Protein AF-A0AAW1Q0S9-F1 (afdb_monomer)

Secondary structure (DSSP, 8-state):
--EEEEEE--STT--EEEEEEEEE-TT-EEEEEEEEEE---SS---EEEEEEEEE-TT-EEEEEEEEEE------STT-------------HHHHHHHHTTT--HHHHHHHHHHHHHHHHHHHS-HHHHHHHHHHHHHHHTTT--

Nearest PDB structures (foldseek):
  5awf-assembly1_A  TM=4.478E-01  e=1.816E-07  Escherichia coli K-12
  5awf-assembly2_E  TM=4.421E-01  e=1.427E-06  Escherichia coli K-12
  5awg-assembly1_A  TM=4.305E-01  e=3.179E-06  Escherichia coli K-12
  5awg-assembly2_E  TM=4.478E-01  e=1.579E-05  Escherichia coli K-12
  5awf-assembly1_B  TM=4.378E-01  e=2.270E-02  Escherichia coli K-12

Sequence (145 aa):
MELSTYFRISASGTGQFERTLIVAEEGSYVSYLEGCTAPSYDDNQLHAAVVEISAAKDAEVKYSTVQNWQPSQVREPSANVEHEASTSKIGEDQLFYFQQRGIEAADAVGAIISGFCAQVFRELPSEFGDEVNQLMSLKLEGSVG

InterPro domains:
  IPR000825 SUF system FeS cluster assembly, SufBD core domain [PF01458] (7-73)
  IPR000825 SUF system FeS cluster assembly, SufBD core domain [PF01458] (74-116)
  IPR037284 SUF system FeS cluster assembly, SufBD superfamily [SSF101960] (1-72)
  IPR037284 SUF system FeS cluster assembly, SufBD superfamily [SSF101960] (74-142)
  IPR055346 SUF system FeS cluster assembly, SufBD [PTHR30508] (1-70)

Organism: NCBI:txid41462

pLDDT: mean 70.54, std 14.14, range [40.53, 95.38]

Foldseek 3Di:
DAAEDEEEDDDPPDEAEEEAEAEADALEEYHYEYEYEYDADLHDYHYHYHYHYHHDHNYYYHYHYHYDYPPHPCVDPPDDDDDDDDDDDDDPVQQVVCVVVVHHSLRSVLVVVCVVCVVVLVPDDPVCNVVVNVVSNVVSVPRPD

Radius of gyration: 18.34 Å; Cα contacts (8 Å, |Δi|>4): 180; chains: 1; bounding box: 51×36×42 Å

Mean predicted aligned error: 13.55 Å

Solvent-accessible surface area (backbone atoms only — not comparable to full-atom values): 9130 Å² total; per-residue (Å²): 126,80,45,74,49,75,49,66,61,84,63,81,75,49,69,49,76,48,76,49,78,45,81,35,54,68,65,31,76,48,41,39,36,44,33,40,39,43,69,91,61,97,56,81,68,53,75,51,77,46,79,46,78,48,68,38,64,80,32,45,78,48,77,44,79,49,74,48,68,59,75,72,77,71,83,49,91,86,66,87,84,87,87,88,85,86,85,86,76,93,48,70,70,58,46,50,56,32,43,78,70,76,37,52,66,50,59,38,52,49,53,53,52,49,60,68,45,46,66,61,54,70,74,46,62,74,90,50,48,66,60,52,55,50,56,51,58,66,54,40,81,77,68,69,126

Structure (mmCIF, N/CA/C/O backbone):
data_AF-A0AAW1Q0S9-F1
#
_entry.id   AF-A0AAW1Q0S9-F1
#
loop_
_atom_site.group_PDB
_atom_site.id
_atom_site.type_symbol
_atom_site.label_atom_id
_atom_site.label_alt_id
_atom_site.label_comp_id
_atom_site.label_asym_id
_atom_site.label_entity_id
_atom_site.label_seq_id
_atom_site.pdbx_PDB_ins_code
_atom_site.Cartn_x
_atom_site.Cartn_y
_atom_site.Cartn_z
_atom_site.occupancy
_atom_site.B_iso_or_equiv
_atom_site.auth_seq_id
_atom_site.auth_comp_id
_atom_site.auth_asym_id
_atom_site.auth_atom_id
_atom_site.pdbx_PDB_model_num
ATOM 1 N N . MET A 1 1 ? -1.747 -11.822 17.300 1.00 46.59 1 MET A N 1
ATOM 2 C CA . MET A 1 1 ? -0.758 -12.556 16.481 1.00 46.59 1 MET A CA 1
ATOM 3 C C . MET A 1 1 ? -0.321 -11.605 15.386 1.00 46.59 1 MET A C 1
ATOM 5 O O . MET A 1 1 ? -1.195 -10.949 14.837 1.00 46.59 1 MET A O 1
ATOM 9 N N . GLU A 1 2 ? 0.977 -11.458 15.135 1.00 71.19 2 GLU A N 1
ATOM 10 C CA . GLU A 1 2 ? 1.450 -10.594 14.045 1.00 71.19 2 GLU A CA 1
ATOM 11 C C . GLU A 1 2 ? 1.303 -11.336 12.717 1.00 71.19 2 GLU A C 1
ATOM 13 O O . GLU A 1 2 ? 1.690 -12.502 12.609 1.00 71.19 2 GLU A O 1
ATOM 18 N N . LEU A 1 3 ? 0.684 -10.681 11.739 1.00 80.31 3 LEU A N 1
ATOM 19 C CA . LEU A 1 3 ? 0.567 -11.185 10.379 1.00 80.31 3 LEU A CA 1
ATOM 20 C C . LEU A 1 3 ? 1.781 -10.699 9.597 1.00 80.31 3 LEU A C 1
ATOM 22 O O . LEU A 1 3 ? 2.148 -9.529 9.689 1.00 80.31 3 LEU A O 1
ATOM 26 N N . SER A 1 4 ? 2.403 -11.582 8.824 1.00 79.81 4 SER A N 1
ATOM 27 C CA . SER A 1 4 ? 3.477 -11.172 7.933 1.00 79.81 4 SER A CA 1
ATOM 28 C C . SER A 1 4 ? 3.377 -11.839 6.575 1.00 79.81 4 SER A C 1
ATOM 30 O O . SER A 1 4 ? 3.059 -13.024 6.451 1.00 79.81 4 SER A O 1
ATOM 32 N N . THR A 1 5 ? 3.660 -11.049 5.551 1.00 77.69 5 THR A N 1
ATOM 33 C CA . THR A 1 5 ? 3.836 -11.494 4.174 1.00 77.69 5 THR A CA 1
ATOM 34 C C . THR A 1 5 ? 5.205 -11.043 3.713 1.00 77.69 5 THR A C 1
ATOM 36 O O . THR A 1 5 ?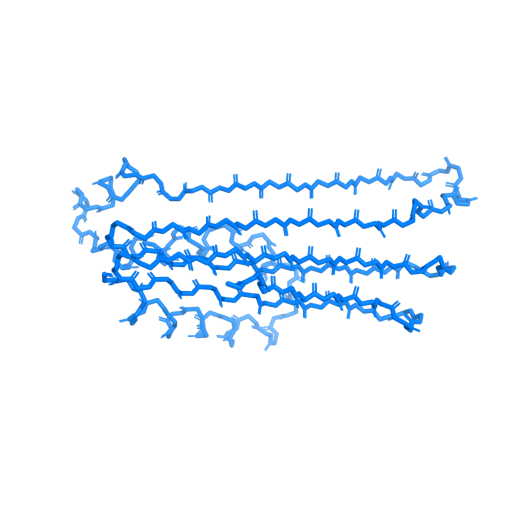 5.707 -9.978 4.077 1.00 77.69 5 THR A O 1
ATOM 39 N N . TYR A 1 6 ? 5.858 -11.908 2.950 1.00 69.88 6 TYR A N 1
ATOM 40 C CA . TYR A 1 6 ? 7.181 -11.625 2.439 1.00 69.88 6 TYR A CA 1
ATOM 41 C C . TYR A 1 6 ? 7.231 -11.993 0.972 1.00 69.88 6 TYR A C 1
ATOM 43 O O . TYR A 1 6 ? 7.161 -13.170 0.609 1.00 69.88 6 TYR A O 1
ATOM 51 N N . PHE A 1 7 ? 7.356 -10.974 0.138 1.00 72.44 7 PHE A N 1
ATOM 52 C CA . PHE A 1 7 ? 7.491 -11.128 -1.289 1.00 72.44 7 PHE A CA 1
ATOM 53 C C . PHE A 1 7 ? 8.961 -11.151 -1.682 1.00 72.44 7 PHE A C 1
ATOM 55 O O . PHE A 1 7 ? 9.791 -10.368 -1.213 1.00 72.44 7 PHE A O 1
ATOM 62 N N . ARG A 1 8 ? 9.289 -12.091 -2.563 1.00 66.69 8 ARG A N 1
ATOM 63 C CA . ARG A 1 8 ? 10.621 -12.220 -3.132 1.00 66.69 8 ARG A CA 1
ATOM 64 C C . ARG A 1 8 ? 10.502 -12.270 -4.641 1.00 66.69 8 ARG A C 1
ATOM 66 O O . ARG A 1 8 ? 10.008 -13.263 -5.179 1.00 66.69 8 ARG A O 1
ATOM 73 N N . ILE A 1 9 ? 11.023 -11.249 -5.313 1.00 65.25 9 ILE A N 1
ATOM 74 C CA . ILE A 1 9 ? 11.180 -11.322 -6.764 1.00 65.25 9 ILE A CA 1
ATOM 75 C C . ILE A 1 9 ? 12.258 -12.369 -7.043 1.00 65.25 9 ILE A C 1
ATOM 77 O O . ILE A 1 9 ? 13.335 -12.334 -6.457 1.00 65.25 9 ILE A O 1
ATOM 81 N N . SER A 1 10 ? 11.944 -13.385 -7.842 1.00 60.59 10 SER A N 1
ATOM 82 C CA . SER A 1 10 ? 12.819 -14.557 -8.024 1.00 60.59 10 SER A CA 1
ATOM 83 C C . SER A 1 10 ? 13.182 -14.839 -9.480 1.00 60.59 10 SER A C 1
ATOM 85 O O . SER A 1 10 ? 14.022 -15.704 -9.742 1.00 60.59 10 SER A O 1
ATOM 87 N N . ALA A 1 11 ? 12.614 -14.082 -10.419 1.00 58.47 11 ALA A N 1
ATOM 88 C CA . ALA A 1 11 ? 12.854 -14.214 -11.847 1.00 58.47 11 ALA A CA 1
ATOM 89 C C . ALA A 1 11 ? 13.376 -12.897 -12.441 1.00 58.47 11 ALA A C 1
ATOM 91 O O . ALA A 1 11 ? 13.006 -11.813 -11.993 1.00 58.47 11 ALA A O 1
ATOM 92 N N . SER A 1 12 ? 14.258 -13.002 -13.442 1.00 61.88 12 SER A N 1
ATOM 93 C CA . SER A 1 12 ? 14.726 -11.843 -14.216 1.00 61.88 12 SER A CA 1
ATOM 94 C C . SER A 1 12 ? 13.634 -11.363 -15.172 1.00 61.88 12 SER A C 1
ATOM 96 O O . SER A 1 12 ? 12.850 -12.178 -15.660 1.00 61.88 12 SER A O 1
ATOM 98 N N . GLY A 1 13 ? 13.590 -10.060 -15.457 1.00 59.19 13 GLY A N 1
ATOM 99 C CA . GLY A 1 13 ? 12.657 -9.476 -16.427 1.00 59.19 13 GLY A CA 1
ATOM 100 C C . GLY A 1 13 ? 11.174 -9.519 -16.033 1.00 59.19 13 GLY A C 1
ATOM 101 O O . GLY A 1 13 ? 10.317 -9.297 -16.885 1.00 59.19 13 GLY A O 1
ATOM 102 N N . THR A 1 14 ? 10.844 -9.811 -14.772 1.00 65.00 14 THR A N 1
ATOM 103 C CA . THR A 1 14 ? 9.456 -9.821 -14.288 1.00 65.00 14 THR A CA 1
ATOM 104 C C . THR A 1 14 ? 9.118 -8.540 -13.540 1.00 65.00 14 THR A C 1
ATOM 106 O O . THR A 1 14 ? 9.888 -8.106 -12.684 1.00 65.00 14 THR A O 1
ATOM 109 N N . GLY A 1 15 ? 7.942 -7.978 -13.819 1.00 66.06 15 GLY A N 1
ATOM 110 C CA . GLY A 1 15 ? 7.325 -6.972 -12.961 1.00 66.06 15 GLY A CA 1
ATOM 111 C C . GLY A 1 15 ? 6.515 -7.634 -11.847 1.00 66.06 15 GLY A C 1
ATOM 112 O O . GLY A 1 15 ? 5.826 -8.624 -12.100 1.00 66.06 15 GLY A O 1
ATOM 113 N N . GLN A 1 16 ? 6.586 -7.102 -10.629 1.00 66.00 16 GLN A N 1
ATOM 114 C CA . GLN A 1 16 ? 5.719 -7.525 -9.530 1.00 66.00 16 GLN A CA 1
ATOM 115 C C . GLN A 1 16 ? 4.675 -6.445 -9.265 1.00 66.00 16 GLN A C 1
ATOM 117 O O . GLN A 1 16 ? 5.012 -5.301 -8.968 1.00 66.00 16 GLN A O 1
ATOM 122 N N . PHE A 1 17 ? 3.411 -6.846 -9.349 1.00 75.88 17 PHE A N 1
ATOM 123 C CA . PHE A 1 17 ? 2.266 -6.005 -9.040 1.00 75.88 17 PHE A CA 1
ATOM 124 C C . PHE A 1 17 ? 1.533 -6.623 -7.863 1.00 75.88 17 PHE A C 1
ATOM 126 O O . PHE A 1 17 ? 1.077 -7.765 -7.955 1.00 75.88 17 PHE A O 1
ATOM 133 N N . GLU A 1 18 ? 1.444 -5.897 -6.757 1.00 78.25 18 GLU A N 1
ATOM 134 C CA . GLU A 1 18 ? 0.794 -6.396 -5.548 1.00 78.25 18 GLU A CA 1
ATOM 135 C C . GLU A 1 18 ? -0.312 -5.466 -5.073 1.00 78.25 18 GLU A C 1
ATOM 137 O O . GLU A 1 18 ? -0.232 -4.244 -5.201 1.00 78.25 18 GLU A O 1
ATOM 142 N N . ARG A 1 19 ? -1.379 -6.072 -4.544 1.00 82.06 19 ARG A N 1
ATOM 143 C CA . ARG A 1 19 ? -2.487 -5.346 -3.937 1.00 82.06 19 ARG A CA 1
ATOM 144 C C . ARG A 1 19 ? -2.840 -5.957 -2.590 1.00 82.06 19 ARG A C 1
ATOM 146 O O . ARG A 1 19 ? -3.389 -7.057 -2.536 1.00 82.06 19 ARG A O 1
ATOM 153 N N . THR A 1 20 ? -2.589 -5.206 -1.528 1.00 84.62 20 THR A N 1
ATOM 154 C CA . THR A 1 20 ? -2.903 -5.585 -0.149 1.00 84.62 20 THR A CA 1
ATOM 155 C C . THR A 1 20 ? -4.167 -4.839 0.295 1.00 84.62 20 THR A C 1
ATOM 157 O O . THR A 1 20 ? -4.244 -3.623 0.155 1.00 84.62 20 THR A O 1
ATOM 160 N N . LEU A 1 21 ? -5.176 -5.557 0.807 1.00 86.75 21 LEU A N 1
ATOM 161 C CA . LEU A 1 21 ? -6.371 -4.977 1.441 1.00 86.75 21 LEU A CA 1
ATOM 162 C C . LEU A 1 21 ? -6.427 -5.426 2.902 1.00 86.75 21 LEU A C 1
ATOM 164 O O . LEU A 1 21 ? -6.525 -6.622 3.174 1.00 86.75 21 LEU A O 1
ATOM 168 N N . ILE A 1 22 ? -6.397 -4.471 3.825 1.00 84.50 22 ILE A N 1
ATOM 169 C CA . ILE A 1 22 ? -6.547 -4.705 5.262 1.00 84.50 22 ILE A CA 1
ATOM 170 C C . ILE A 1 22 ? -7.887 -4.118 5.693 1.00 84.50 22 ILE A C 1
ATOM 172 O O . ILE A 1 22 ? -8.132 -2.933 5.489 1.00 84.50 22 ILE A O 1
ATOM 176 N N . VAL A 1 23 ? -8.743 -4.942 6.296 1.00 88.44 23 VAL A N 1
ATOM 177 C CA . VAL A 1 23 ? -10.016 -4.513 6.888 1.00 88.44 23 VAL A CA 1
ATOM 178 C C . VAL A 1 23 ? -9.982 -4.846 8.374 1.00 88.44 23 VAL A C 1
ATOM 180 O O . VAL A 1 23 ? -9.783 -6.004 8.744 1.00 88.44 23 VAL A O 1
ATOM 183 N N . ALA A 1 24 ? -10.130 -3.826 9.213 1.00 88.06 24 ALA A N 1
ATOM 184 C CA . ALA A 1 24 ? -10.149 -3.937 10.663 1.00 88.06 24 ALA A CA 1
ATOM 185 C C . ALA A 1 24 ? -11.520 -3.495 11.193 1.00 88.06 24 ALA A C 1
ATOM 187 O O . ALA A 1 24 ? -11.886 -2.328 11.087 1.00 88.06 24 ALA A O 1
ATOM 188 N N . GLU A 1 25 ? -12.272 -4.444 11.750 1.00 90.31 25 GLU A N 1
ATOM 189 C CA . GLU A 1 25 ? -13.606 -4.246 12.335 1.00 90.31 25 GLU A CA 1
ATOM 190 C C . GLU A 1 25 ? -13.563 -3.463 13.661 1.00 90.31 25 GLU A C 1
ATOM 192 O O . GLU A 1 25 ? -12.488 -3.232 14.222 1.00 90.31 25 GLU A O 1
ATOM 197 N N . GLU A 1 26 ? -14.728 -3.063 14.182 1.00 93.31 26 GLU A N 1
ATOM 198 C CA . GLU A 1 26 ? -14.830 -2.230 15.392 1.00 93.31 26 GLU A CA 1
ATOM 199 C C . GLU A 1 26 ? -14.082 -2.848 16.591 1.00 93.31 26 GLU A C 1
ATOM 201 O O . GLU A 1 26 ? -14.233 -4.031 16.907 1.00 93.31 26 GLU A O 1
ATOM 206 N N . GLY A 1 27 ? -13.245 -2.042 17.253 1.00 88.00 27 GLY A N 1
ATOM 207 C CA . GLY A 1 27 ? -12.433 -2.448 18.406 1.00 88.00 27 GLY A CA 1
ATOM 208 C C . GLY A 1 27 ? -11.337 -3.478 18.103 1.00 88.00 27 GLY A C 1
ATOM 209 O O . GLY A 1 27 ? -10.744 -4.031 19.035 1.00 88.00 27 GLY A O 1
ATOM 210 N N . SER A 1 28 ? -11.084 -3.792 16.828 1.00 88.75 28 SER A N 1
ATOM 211 C CA . SER A 1 28 ? -10.103 -4.807 16.440 1.00 88.75 28 SER A CA 1
ATOM 212 C C . SER A 1 28 ? -8.672 -4.268 16.417 1.00 88.75 28 SER A C 1
ATOM 214 O O . SER A 1 28 ? -8.429 -3.078 16.245 1.00 88.75 28 SER A O 1
ATOM 216 N N . TYR A 1 29 ? -7.703 -5.168 16.577 1.00 87.75 29 TYR A N 1
ATOM 217 C CA . TYR A 1 29 ? -6.281 -4.857 16.471 1.00 87.75 29 TYR A CA 1
ATOM 218 C C . TYR A 1 29 ? -5.621 -5.784 15.454 1.00 87.75 29 TYR A C 1
ATOM 220 O O . TYR A 1 29 ? -5.716 -7.011 15.576 1.00 87.75 29 TYR A O 1
ATOM 228 N N . VAL A 1 30 ? -4.893 -5.213 14.495 1.00 85.00 30 VAL A N 1
ATOM 229 C CA . VAL A 1 30 ? -4.071 -5.969 13.545 1.00 85.00 30 VAL A CA 1
ATOM 230 C C . VAL A 1 30 ? -2.687 -5.342 13.406 1.00 85.00 30 VAL A C 1
ATOM 232 O O . VAL A 1 30 ? -2.540 -4.143 13.199 1.00 85.00 30 VAL A O 1
ATOM 235 N N . SER A 1 31 ? -1.657 -6.182 13.505 1.00 81.62 31 SER A N 1
ATOM 236 C CA . SER A 1 31 ? -0.270 -5.836 13.186 1.00 81.62 31 SER A CA 1
ATOM 237 C C . SER A 1 31 ? 0.122 -6.635 11.951 1.00 81.62 31 SER A C 1
ATOM 239 O O . SER A 1 31 ? 0.142 -7.868 12.012 1.00 81.62 31 SER A O 1
ATOM 241 N N . TYR A 1 32 ? 0.354 -5.945 10.834 1.00 80.50 3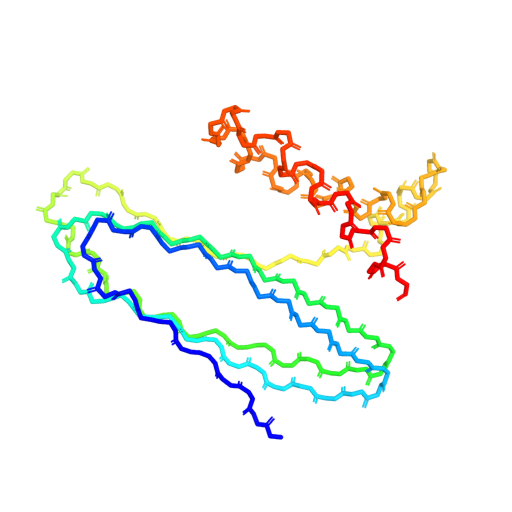2 TYR A N 1
ATOM 242 C CA . TYR A 1 32 ? 0.716 -6.536 9.550 1.00 80.50 32 TYR A CA 1
ATOM 243 C C . TYR A 1 32 ? 2.066 -6.002 9.080 1.00 80.50 32 TYR A C 1
ATOM 245 O O . TYR A 1 32 ? 2.258 -4.791 8.943 1.00 80.50 32 TYR A O 1
ATOM 253 N N . LEU A 1 33 ? 2.989 -6.927 8.831 1.00 76.44 33 LEU A N 1
ATOM 254 C CA . LEU A 1 33 ? 4.310 -6.648 8.295 1.00 76.44 33 LEU A CA 1
ATOM 255 C C . LEU A 1 33 ? 4.419 -7.171 6.865 1.00 76.44 33 LEU A C 1
ATOM 257 O O . LEU A 1 33 ? 4.318 -8.372 6.628 1.00 76.44 33 LEU A O 1
ATOM 261 N N . GLU A 1 34 ? 4.696 -6.272 5.934 1.00 81.62 34 GLU A N 1
ATOM 262 C CA . GLU A 1 34 ? 4.977 -6.593 4.542 1.00 81.62 34 GLU A CA 1
ATOM 263 C C . GLU A 1 34 ? 6.473 -6.436 4.276 1.00 81.62 34 GLU A C 1
ATOM 265 O O . GLU A 1 34 ? 7.076 -5.394 4.539 1.00 81.62 34 GLU A O 1
ATOM 270 N N . GLY A 1 35 ? 7.103 -7.496 3.788 1.00 73.44 35 GLY A N 1
ATOM 271 C CA . GLY A 1 35 ? 8.491 -7.465 3.359 1.00 73.44 35 GLY A CA 1
ATOM 272 C C . GLY A 1 35 ? 8.597 -7.637 1.855 1.00 73.44 35 GLY A C 1
ATOM 273 O O . GLY A 1 35 ? 7.942 -8.512 1.298 1.00 73.44 35 GLY A O 1
ATOM 274 N N . CYS A 1 36 ? 9.467 -6.866 1.208 1.00 70.00 36 CYS A N 1
ATOM 275 C CA . CYS A 1 36 ? 9.826 -7.101 -0.186 1.00 70.00 36 CYS A CA 1
ATOM 276 C C . CYS A 1 36 ? 11.345 -7.133 -0.338 1.00 70.00 36 CYS A C 1
ATOM 278 O O . CYS A 1 36 ? 12.042 -6.247 0.160 1.00 70.00 36 CYS A O 1
ATOM 280 N N . THR A 1 37 ? 11.859 -8.160 -1.018 1.00 67.38 37 THR A N 1
ATOM 281 C CA . THR A 1 37 ? 13.272 -8.231 -1.408 1.00 67.38 37 THR A CA 1
ATOM 282 C C . THR A 1 37 ? 13.417 -8.607 -2.869 1.00 67.38 37 THR A C 1
ATOM 284 O O . THR A 1 37 ? 12.880 -9.624 -3.321 1.00 67.38 37 THR A O 1
ATOM 287 N N . ALA A 1 38 ? 14.246 -7.841 -3.573 1.00 65.00 38 ALA A N 1
ATOM 288 C CA . ALA A 1 38 ? 14.733 -8.183 -4.899 1.00 65.00 38 ALA A CA 1
ATOM 289 C C . ALA A 1 38 ? 16.208 -8.623 -4.829 1.00 65.00 38 ALA A C 1
ATOM 291 O O . ALA A 1 38 ? 17.055 -7.855 -4.369 1.00 65.00 38 ALA A O 1
ATOM 292 N N . PRO A 1 39 ? 16.539 -9.849 -5.270 1.00 60.03 39 PRO A N 1
ATOM 293 C CA . PRO A 1 39 ? 17.899 -10.235 -5.618 1.00 60.03 39 PRO A CA 1
ATOM 294 C C . PRO A 1 39 ? 18.463 -9.319 -6.707 1.00 60.03 39 PRO A C 1
ATOM 296 O O . PRO A 1 39 ? 17.726 -8.821 -7.554 1.00 60.03 39 PRO A O 1
ATOM 299 N N . SER A 1 40 ? 19.783 -9.146 -6.724 1.00 56.91 40 SER A N 1
ATOM 300 C CA . SER A 1 40 ? 20.459 -8.441 -7.813 1.00 56.91 40 SER A CA 1
ATOM 301 C C . SER A 1 40 ? 20.280 -9.201 -9.134 1.00 56.91 40 SER A C 1
ATOM 303 O O . SER A 1 40 ? 20.818 -10.298 -9.295 1.00 56.91 40 SER A O 1
ATOM 305 N N . TYR A 1 41 ? 19.561 -8.598 -10.077 1.00 61.56 41 TYR A N 1
ATOM 306 C CA . TYR A 1 41 ? 19.493 -9.025 -11.474 1.00 61.56 41 TYR A CA 1
ATOM 307 C C . TYR A 1 41 ? 20.161 -7.972 -12.364 1.00 61.56 41 TYR A C 1
ATOM 309 O O . TYR A 1 41 ? 20.260 -6.807 -11.982 1.00 61.56 41 TYR A O 1
ATOM 317 N N . ASP A 1 42 ? 20.648 -8.395 -13.531 1.00 55.28 42 ASP A N 1
ATOM 318 C CA . ASP A 1 42 ? 21.282 -7.501 -14.511 1.00 55.28 42 ASP A CA 1
ATOM 319 C C . ASP A 1 42 ? 20.246 -6.702 -15.335 1.00 55.28 42 ASP A C 1
ATOM 321 O O . ASP A 1 42 ? 20.610 -5.719 -15.977 1.00 55.28 42 ASP A O 1
ATOM 325 N N . ASP A 1 43 ? 18.965 -7.086 -15.273 1.00 60.88 43 ASP A N 1
ATOM 326 C CA . ASP A 1 43 ? 17.849 -6.425 -15.955 1.00 60.88 43 ASP A CA 1
ATOM 327 C C . ASP A 1 43 ? 17.056 -5.515 -15.002 1.00 60.88 43 ASP A C 1
ATOM 329 O O . ASP A 1 43 ? 16.872 -5.835 -13.823 1.00 60.88 43 ASP A O 1
ATOM 333 N N . ASN A 1 44 ? 16.513 -4.411 -15.529 1.00 63.19 44 ASN A N 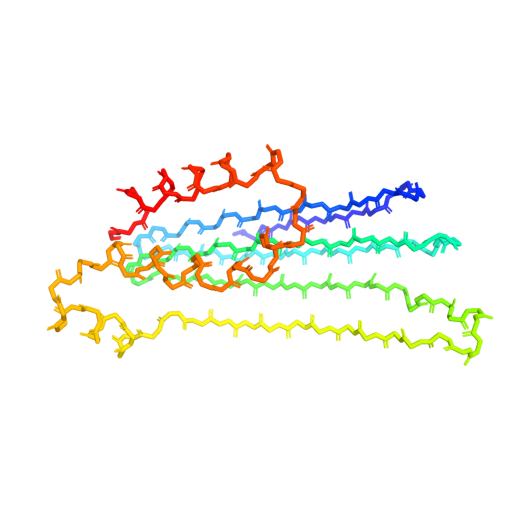1
ATOM 334 C CA . ASN A 1 44 ? 15.606 -3.534 -14.784 1.00 63.19 44 ASN A CA 1
ATOM 335 C C . ASN A 1 44 ? 14.339 -4.292 -14.362 1.00 63.19 44 ASN A C 1
ATOM 337 O O . ASN A 1 44 ? 13.747 -5.021 -15.160 1.00 63.19 44 ASN A O 1
ATOM 341 N N . GLN A 1 45 ? 13.888 -4.071 -13.126 1.00 63.66 45 GLN A N 1
ATOM 342 C CA . GLN A 1 45 ? 12.666 -4.673 -12.594 1.00 63.66 45 GLN A CA 1
ATOM 343 C C . GLN A 1 45 ? 11.720 -3.597 -12.075 1.00 63.66 45 GLN A C 1
ATOM 345 O O . GLN A 1 45 ? 12.139 -2.685 -11.364 1.00 63.66 45 GLN A O 1
ATOM 350 N N . LEU A 1 46 ? 10.443 -3.713 -12.441 1.00 66.38 46 LEU A N 1
ATOM 351 C CA . LEU A 1 46 ? 9.386 -2.834 -11.957 1.00 66.38 46 LEU A CA 1
ATOM 352 C C . LEU A 1 46 ? 8.647 -3.518 -10.809 1.00 66.38 46 LEU A C 1
ATOM 354 O O . LEU A 1 46 ? 8.164 -4.641 -10.950 1.00 66.38 46 LEU A O 1
ATOM 358 N N . HIS A 1 47 ? 8.513 -2.815 -9.694 1.00 72.94 47 HIS A N 1
ATOM 359 C CA . HIS A 1 47 ? 7.650 -3.220 -8.600 1.00 72.94 47 HIS A CA 1
ATOM 360 C C . HIS A 1 47 ? 6.653 -2.102 -8.312 1.00 72.94 47 HIS A C 1
ATOM 362 O O . HIS A 1 47 ? 7.055 -0.968 -8.056 1.00 72.94 47 HIS A O 1
ATOM 368 N N . ALA A 1 48 ? 5.364 -2.421 -8.382 1.00 72.06 48 ALA A N 1
ATOM 369 C CA . ALA A 1 48 ? 4.284 -1.480 -8.131 1.00 72.06 48 ALA A CA 1
ATOM 370 C C . ALA A 1 48 ? 3.277 -2.107 -7.164 1.00 72.06 48 ALA A C 1
ATOM 372 O O . ALA A 1 48 ? 2.659 -3.129 -7.466 1.00 72.06 48 ALA A O 1
ATOM 373 N N . ALA A 1 49 ? 3.117 -1.483 -6.001 1.00 77.56 49 ALA A N 1
ATOM 374 C CA . ALA A 1 49 ? 2.264 -1.970 -4.928 1.00 77.56 49 ALA A CA 1
ATOM 375 C C . ALA A 1 49 ? 1.124 -0.987 -4.644 1.00 77.56 49 ALA A C 1
ATOM 377 O O . ALA A 1 49 ? 1.323 0.228 -4.649 1.00 77.56 49 ALA A O 1
ATOM 378 N N . VAL A 1 50 ? -0.064 -1.520 -4.359 1.00 79.69 50 VAL A N 1
ATOM 379 C CA . VAL A 1 50 ? -1.215 -0.763 -3.853 1.00 79.69 50 VAL A CA 1
ATOM 380 C C . VAL A 1 50 ? -1.638 -1.356 -2.518 1.00 79.69 50 VAL A C 1
ATOM 382 O O . VAL A 1 50 ? -1.963 -2.537 -2.428 1.00 79.69 50 VAL A O 1
ATOM 385 N N . VAL A 1 51 ? -1.673 -0.531 -1.476 1.00 82.38 51 VAL A N 1
ATOM 386 C CA . VAL A 1 51 ? -2.105 -0.947 -0.139 1.00 82.38 51 VAL A CA 1
ATOM 387 C C . VAL A 1 51 ? -3.326 -0.130 0.248 1.00 82.38 51 VAL A C 1
ATOM 389 O O . VAL A 1 51 ? -3.269 1.096 0.312 1.00 82.38 51 VAL A O 1
ATOM 392 N N . GLU A 1 52 ? -4.428 -0.815 0.520 1.00 83.12 52 GLU A N 1
ATOM 393 C CA . GLU A 1 52 ? -5.681 -0.226 0.979 1.00 83.12 52 GLU A CA 1
ATOM 394 C C . GLU A 1 52 ? -5.969 -0.707 2.400 1.00 83.12 52 GLU A C 1
ATOM 396 O O . GLU A 1 52 ? -5.949 -1.906 2.679 1.00 83.12 52 GLU A O 1
ATOM 401 N N . ILE A 1 53 ? -6.225 0.231 3.310 1.00 84.50 53 ILE A N 1
ATOM 402 C CA . ILE A 1 53 ? -6.501 -0.058 4.718 1.00 84.50 53 ILE A CA 1
ATOM 403 C C . ILE A 1 53 ? -7.823 0.607 5.094 1.00 84.50 53 ILE A C 1
ATOM 405 O O . ILE A 1 53 ? -7.937 1.830 5.027 1.00 84.50 53 ILE A O 1
ATOM 409 N N . SER A 1 54 ? -8.795 -0.198 5.517 1.00 83.81 54 SER A N 1
ATOM 410 C CA . SER A 1 54 ? -10.043 0.249 6.133 1.00 83.81 54 SER A CA 1
ATOM 411 C C . SER A 1 54 ? -10.045 -0.142 7.610 1.00 83.81 54 SER A C 1
ATOM 413 O O . SER A 1 54 ? -9.824 -1.307 7.944 1.00 83.81 54 SER A O 1
ATOM 415 N N . ALA A 1 55 ? -10.250 0.831 8.495 1.00 87.38 55 ALA A N 1
ATOM 416 C CA . ALA A 1 55 ? -10.291 0.630 9.939 1.00 87.38 55 ALA A CA 1
ATOM 417 C C . ALA A 1 55 ? -11.563 1.264 10.510 1.00 87.38 55 ALA A C 1
ATOM 419 O O . ALA A 1 55 ? -11.765 2.473 10.389 1.00 87.38 55 ALA A O 1
ATOM 420 N N . ALA A 1 56 ? -12.408 0.434 11.116 1.00 79.62 56 ALA A N 1
ATOM 421 C CA . ALA A 1 56 ? -13.650 0.837 11.755 1.00 79.62 56 ALA A CA 1
ATOM 422 C C . ALA A 1 56 ? -13.398 1.486 13.130 1.00 79.62 56 ALA A C 1
ATOM 424 O O . ALA A 1 56 ? -12.261 1.667 13.576 1.00 79.62 56 ALA A O 1
ATOM 425 N N . LYS A 1 57 ? -14.479 1.873 13.814 1.00 83.94 57 LYS A N 1
ATOM 426 C CA . LYS A 1 57 ? -14.421 2.587 15.095 1.00 83.94 57 LYS A CA 1
ATOM 427 C C . LYS A 1 57 ? -13.569 1.844 16.134 1.00 83.94 57 LYS A C 1
ATOM 429 O O . LYS A 1 57 ? -13.657 0.631 16.272 1.00 83.94 57 LYS A O 1
ATOM 434 N N . ASP A 1 58 ? -12.734 2.581 16.862 1.00 87.31 58 ASP A N 1
ATOM 435 C CA . ASP A 1 58 ? -11.838 2.055 17.904 1.00 87.31 58 ASP A CA 1
ATOM 436 C C . ASP A 1 58 ? -10.878 0.934 17.433 1.00 87.31 58 ASP A C 1
ATOM 438 O O . ASP A 1 58 ? -10.267 0.260 18.262 1.00 87.31 58 ASP A O 1
ATOM 442 N N . ALA A 1 59 ? -10.725 0.730 16.118 1.00 89.62 59 ALA A N 1
ATOM 443 C CA . ALA A 1 59 ? -9.805 -0.247 15.555 1.00 89.62 59 ALA A CA 1
ATOM 444 C C . ALA A 1 59 ? -8.382 0.318 15.441 1.00 89.62 59 ALA A C 1
ATOM 446 O O . ALA A 1 59 ? -8.173 1.497 15.148 1.00 89.62 59 ALA A O 1
ATOM 447 N N . GLU A 1 60 ? -7.386 -0.546 15.611 1.00 82.25 60 GLU A N 1
ATOM 448 C CA . GLU A 1 60 ? -5.972 -0.206 15.496 1.00 82.25 60 GLU A CA 1
ATOM 449 C C . GLU A 1 60 ? -5.292 -1.093 14.445 1.00 82.25 60 GLU A C 1
ATOM 451 O O . GLU A 1 60 ? -5.212 -2.318 14.570 1.00 82.25 60 GLU A O 1
ATOM 456 N N . VAL A 1 61 ? -4.770 -0.453 13.395 1.00 82.62 61 VAL A N 1
ATOM 457 C CA . VAL A 1 61 ? -3.979 -1.101 12.345 1.00 82.62 61 VAL A CA 1
ATOM 458 C C . VAL A 1 61 ? -2.539 -0.622 12.447 1.00 82.62 61 VAL A C 1
ATOM 460 O O . VAL A 1 61 ? -2.231 0.540 12.181 1.00 82.62 61 VAL A O 1
ATOM 463 N N . LYS A 1 62 ? -1.634 -1.540 12.771 1.00 78.75 62 LYS A N 1
ATOM 464 C CA . LYS A 1 62 ? -0.194 -1.331 12.676 1.00 78.75 62 LYS A CA 1
ATOM 465 C C . LYS A 1 62 ? 0.315 -1.955 11.382 1.00 78.75 62 LYS A C 1
ATOM 467 O O . LYS A 1 62 ? 0.552 -3.156 11.310 1.00 78.75 62 LYS A O 1
ATOM 472 N N . TYR A 1 63 ? 0.486 -1.121 10.365 1.00 81.25 63 TYR A N 1
ATOM 473 C CA . TYR A 1 63 ? 1.087 -1.505 9.092 1.00 81.25 63 TYR A CA 1
ATOM 474 C C . TYR A 1 63 ? 2.588 -1.207 9.105 1.00 81.25 63 TYR A C 1
ATOM 476 O O . TYR A 1 63 ? 3.006 -0.126 9.520 1.00 81.25 63 TYR A O 1
ATOM 484 N N . SER A 1 64 ? 3.423 -2.158 8.698 1.00 75.44 64 SER A N 1
ATOM 485 C CA . SER A 1 64 ? 4.877 -1.983 8.640 1.00 75.44 64 SER A CA 1
ATOM 486 C C . SER A 1 64 ? 5.437 -2.584 7.362 1.00 75.44 64 SER A C 1
ATOM 488 O O . SER A 1 64 ? 5.151 -3.731 7.047 1.00 75.44 64 SER A O 1
ATOM 490 N N . THR A 1 65 ? 6.270 -1.830 6.652 1.00 76.50 65 THR A N 1
ATOM 491 C CA . THR A 1 65 ? 6.919 -2.283 5.417 1.00 76.50 65 THR A CA 1
ATOM 492 C C . THR A 1 65 ? 8.427 -2.320 5.584 1.00 76.50 65 THR A C 1
ATOM 494 O O . THR A 1 65 ? 9.030 -1.324 5.985 1.00 76.50 65 THR A O 1
ATOM 497 N N . VAL A 1 66 ? 9.047 -3.443 5.230 1.00 70.00 66 VAL A N 1
ATOM 498 C CA . VAL A 1 66 ? 10.504 -3.573 5.130 1.00 70.00 66 VAL A CA 1
ATOM 499 C C . VAL A 1 66 ? 10.855 -3.916 3.693 1.00 70.00 66 VAL A C 1
ATOM 501 O O . VAL A 1 66 ? 10.706 -5.055 3.256 1.00 70.00 66 VAL A O 1
ATOM 504 N N . GLN A 1 67 ? 11.333 -2.921 2.956 1.00 69.38 67 GLN A N 1
ATOM 505 C CA . GLN A 1 67 ? 11.740 -3.101 1.573 1.00 69.38 67 GLN A CA 1
ATOM 506 C C . GLN A 1 67 ? 13.263 -3.086 1.472 1.00 69.38 67 GLN A C 1
ATOM 508 O O . GLN A 1 67 ? 13.914 -2.099 1.809 1.00 69.38 67 GLN A O 1
ATOM 513 N N . ASN A 1 68 ? 13.828 -4.205 1.028 1.00 66.56 68 ASN A N 1
ATOM 514 C CA . ASN A 1 68 ? 15.243 -4.331 0.727 1.00 66.56 68 ASN A CA 1
ATOM 515 C C . ASN A 1 68 ? 15.418 -4.491 -0.782 1.00 66.56 68 ASN A C 1
ATOM 517 O O . ASN A 1 68 ? 15.510 -5.596 -1.322 1.00 66.56 68 ASN A O 1
ATOM 521 N N . TRP A 1 69 ? 15.454 -3.350 -1.455 1.00 64.00 69 TRP A N 1
ATOM 522 C CA . TRP A 1 69 ? 15.890 -3.260 -2.835 1.00 64.00 69 TRP A CA 1
ATOM 523 C C . TRP A 1 69 ? 17.406 -3.198 -2.808 1.00 64.00 69 TRP A C 1
ATOM 525 O O . TRP A 1 69 ? 17.985 -2.224 -2.323 1.00 64.00 69 TRP A O 1
ATOM 535 N N . GLN A 1 70 ? 18.070 -4.251 -3.281 1.00 57.12 70 GLN A N 1
ATOM 536 C CA . GLN A 1 70 ? 19.501 -4.152 -3.520 1.00 57.12 70 GLN A CA 1
ATOM 537 C C . GLN A 1 70 ? 19.687 -2.962 -4.470 1.00 57.12 70 GLN A C 1
ATOM 539 O O . GLN A 1 70 ? 19.008 -2.952 -5.500 1.00 57.12 70 GLN A O 1
ATOM 544 N N . PRO A 1 71 ? 20.502 -1.940 -4.131 1.00 52.62 71 PRO A N 1
ATOM 545 C CA . PRO A 1 71 ? 20.693 -0.810 -5.019 1.00 52.62 71 PRO A CA 1
ATOM 546 C C . PRO A 1 71 ? 21.154 -1.418 -6.325 1.00 52.62 71 PRO A C 1
ATOM 548 O O . PRO A 1 71 ? 22.193 -2.086 -6.353 1.00 52.62 71 PRO A O 1
ATOM 551 N N . SER A 1 72 ? 20.322 -1.274 -7.359 1.00 51.34 72 SER A N 1
ATOM 552 C CA . SER A 1 72 ? 20.693 -1.583 -8.727 1.00 51.34 72 SER A CA 1
ATOM 553 C C . SER A 1 72 ? 22.111 -1.065 -8.861 1.00 51.34 72 SER A C 1
ATOM 555 O O . SER A 1 72 ? 22.329 0.133 -8.665 1.00 51.34 72 SER A O 1
ATOM 557 N N . GLN A 1 73 ? 23.094 -1.954 -9.036 1.00 47.88 73 GLN A N 1
ATOM 558 C CA . GLN A 1 73 ? 24.423 -1.495 -9.393 1.00 47.88 73 GLN A CA 1
ATOM 559 C C . GLN A 1 73 ? 24.184 -0.697 -10.660 1.00 47.88 73 GLN A C 1
ATOM 561 O O . GLN A 1 73 ? 23.871 -1.276 -11.698 1.00 47.88 73 GLN A O 1
ATOM 566 N N . VAL A 1 74 ? 24.216 0.628 -10.546 1.00 54.28 74 VAL A N 1
ATOM 567 C CA . VAL A 1 74 ? 24.044 1.519 -11.677 1.00 54.28 74 VAL A CA 1
ATOM 568 C C . VAL A 1 74 ? 25.334 1.359 -12.463 1.00 54.28 74 VAL A C 1
ATOM 570 O O . VAL A 1 74 ? 26.327 2.038 -12.225 1.00 54.28 74 VAL A O 1
ATOM 573 N N . ARG A 1 75 ? 25.368 0.319 -13.302 1.00 53.56 75 ARG A N 1
ATOM 574 C CA . ARG A 1 75 ? 26.539 -0.057 -14.097 1.00 53.56 75 ARG A CA 1
ATOM 575 C C . ARG A 1 75 ? 26.823 0.981 -15.175 1.00 53.56 75 ARG A C 1
ATOM 577 O O . ARG A 1 75 ? 27.935 1.020 -15.686 1.00 53.56 75 ARG A O 1
ATOM 584 N N . GLU A 1 76 ? 25.828 1.809 -15.480 1.00 67.12 76 GLU A N 1
ATOM 585 C CA . GLU A 1 76 ? 25.888 2.874 -16.462 1.00 67.12 76 GLU A CA 1
ATOM 586 C C . GLU A 1 76 ? 26.048 4.239 -15.764 1.00 67.12 76 GLU A C 1
ATOM 588 O O . GLU A 1 76 ? 25.083 4.739 -15.191 1.00 67.12 76 GLU A O 1
ATOM 593 N N . PRO A 1 77 ? 27.237 4.872 -15.803 1.00 60.66 77 PRO A N 1
ATOM 594 C CA . PRO A 1 77 ? 27.508 6.132 -15.101 1.00 60.66 77 PRO A CA 1
ATOM 595 C C . PRO A 1 77 ? 26.606 7.301 -15.515 1.00 60.66 77 PRO A C 1
ATOM 597 O O . PRO A 1 77 ? 26.554 8.308 -14.813 1.00 60.66 77 PRO A O 1
ATOM 600 N N . SER A 1 78 ? 25.938 7.191 -16.667 1.00 65.75 78 SER A N 1
ATOM 601 C CA . SER A 1 78 ? 24.993 8.189 -17.174 1.00 65.75 78 SER A CA 1
ATOM 602 C C . SER A 1 78 ? 23.538 7.970 -16.736 1.00 65.75 78 SER A C 1
ATOM 604 O O . SER A 1 78 ? 22.688 8.809 -17.034 1.00 65.75 78 SER A O 1
ATOM 606 N N . ALA A 1 79 ? 23.226 6.871 -16.043 1.00 56.44 79 ALA A N 1
ATOM 607 C CA . ALA A 1 79 ? 21.861 6.562 -15.639 1.00 56.44 79 ALA A CA 1
ATOM 608 C C . ALA A 1 79 ? 21.439 7.347 -14.386 1.00 56.44 79 ALA A C 1
ATOM 610 O O . ALA A 1 79 ? 22.135 7.363 -13.371 1.00 56.44 79 ALA A O 1
ATOM 611 N N . ASN A 1 80 ? 20.255 7.956 -14.457 1.00 47.47 80 ASN A N 1
ATOM 612 C CA . ASN A 1 80 ? 19.586 8.585 -13.321 1.00 47.47 80 ASN A CA 1
ATOM 613 C C . ASN A 1 80 ? 18.620 7.573 -12.695 1.00 47.47 80 ASN A C 1
ATOM 615 O O . ASN A 1 80 ? 17.801 6.990 -13.406 1.00 47.47 80 ASN A O 1
ATOM 619 N N . VAL A 1 81 ? 18.723 7.360 -11.382 1.00 49.75 81 VAL A N 1
ATOM 620 C CA . VAL A 1 81 ? 17.867 6.434 -10.626 1.00 49.75 81 VAL A CA 1
ATOM 621 C C . VAL A 1 81 ? 17.254 7.177 -9.449 1.00 49.75 81 VAL A C 1
ATOM 623 O O . VAL A 1 81 ? 17.975 7.770 -8.648 1.00 49.75 81 VAL A O 1
ATOM 626 N N . GLU A 1 82 ? 15.932 7.110 -9.335 1.00 43.12 82 GLU A N 1
ATOM 627 C CA . GLU A 1 82 ? 15.149 7.730 -8.266 1.00 43.12 82 GLU A CA 1
ATOM 628 C C . GLU A 1 82 ? 14.208 6.679 -7.659 1.00 43.12 82 GLU A C 1
ATOM 630 O O . GLU A 1 82 ? 13.651 5.842 -8.372 1.00 43.12 82 GLU A O 1
ATOM 635 N N . HIS A 1 83 ? 14.063 6.689 -6.332 1.00 48.59 83 HIS A N 1
ATOM 636 C CA . HIS A 1 83 ? 13.135 5.829 -5.597 1.00 48.59 83 HIS A CA 1
ATOM 637 C C . HIS A 1 83 ? 12.377 6.685 -4.585 1.00 48.59 83 HIS A C 1
ATOM 639 O O . HIS A 1 83 ? 12.985 7.250 -3.675 1.00 48.59 83 HIS A O 1
ATOM 645 N N . GLU A 1 84 ? 11.058 6.757 -4.739 1.00 47.25 84 GLU A N 1
ATOM 646 C CA . GLU A 1 84 ? 10.181 7.526 -3.862 1.00 47.25 84 GLU A CA 1
ATOM 647 C C . GLU A 1 84 ? 9.035 6.659 -3.341 1.00 47.25 84 GLU A C 1
ATOM 649 O O . GLU A 1 84 ? 8.483 5.819 -4.051 1.00 47.25 84 GLU A O 1
ATOM 654 N N . ALA A 1 85 ? 8.659 6.900 -2.088 1.00 52.25 85 ALA A N 1
ATOM 655 C CA . ALA A 1 85 ? 7.472 6.341 -1.465 1.00 52.25 85 ALA A CA 1
ATOM 656 C C . ALA A 1 85 ? 6.786 7.445 -0.655 1.00 52.25 85 ALA A C 1
ATOM 658 O O . ALA A 1 85 ? 7.445 8.200 0.063 1.00 52.25 85 ALA A O 1
ATOM 659 N N . SER A 1 86 ? 5.461 7.541 -0.759 1.00 55.97 86 SER A N 1
ATOM 660 C CA . SER A 1 86 ? 4.662 8.494 0.011 1.00 55.97 86 SER A CA 1
ATOM 661 C C . SER A 1 86 ? 3.396 7.830 0.543 1.00 55.97 86 SER A C 1
ATOM 663 O O . SER A 1 86 ? 2.818 6.953 -0.096 1.00 55.97 86 SER A O 1
ATOM 665 N N . THR A 1 87 ? 2.972 8.236 1.738 1.00 55.44 87 THR A N 1
ATOM 666 C CA . THR A 1 87 ? 1.699 7.828 2.336 1.00 55.44 87 THR A CA 1
ATOM 667 C C . THR A 1 87 ? 0.770 9.033 2.383 1.00 55.44 87 THR A C 1
ATOM 669 O O . THR A 1 87 ? 1.188 10.144 2.704 1.00 55.44 87 THR A O 1
ATOM 672 N N . SER A 1 88 ? -0.498 8.826 2.030 1.00 64.94 88 SER A N 1
ATOM 673 C CA . SER A 1 88 ? -1.509 9.886 1.993 1.00 64.94 88 SER A CA 1
ATOM 674 C C . SER A 1 88 ? -2.784 9.411 2.679 1.00 64.94 88 SER A C 1
ATOM 676 O O . SER A 1 88 ? -3.190 8.264 2.513 1.00 64.94 88 SER A O 1
ATOM 678 N N . LYS A 1 89 ? -3.424 10.297 3.446 1.00 74.06 89 LYS A N 1
ATOM 679 C CA . LYS A 1 89 ? -4.744 10.069 4.047 1.00 74.06 89 LYS A CA 1
ATOM 680 C C . LYS A 1 89 ? -5.757 10.983 3.362 1.00 74.06 89 LYS A C 1
ATOM 682 O O . LYS A 1 89 ? -5.453 12.152 3.136 1.00 74.06 89 LYS A O 1
ATOM 687 N N . ILE A 1 90 ? -6.955 10.474 3.079 1.00 81.06 90 ILE A N 1
ATOM 688 C CA . ILE A 1 90 ? -8.079 11.318 2.657 1.00 8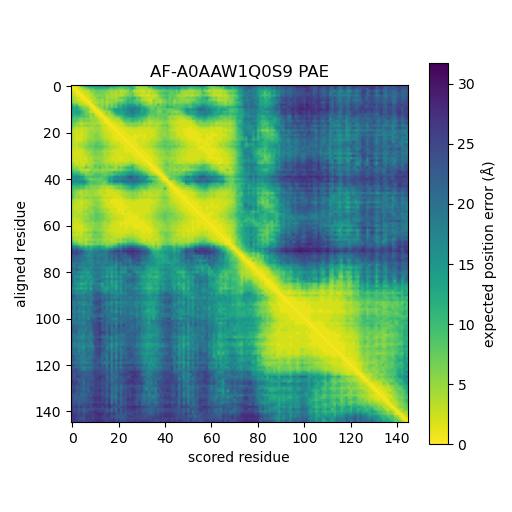1.06 90 ILE A CA 1
ATOM 689 C C . ILE A 1 90 ? -8.529 12.137 3.871 1.00 81.06 90 ILE A C 1
ATOM 691 O O . I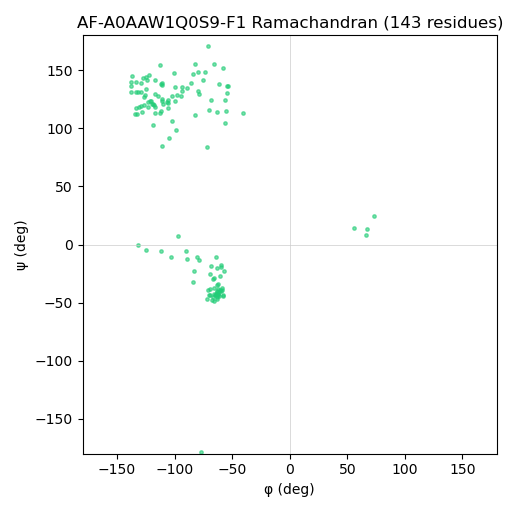LE A 1 90 ? -8.924 11.580 4.897 1.00 81.06 90 ILE A O 1
ATOM 695 N N . GLY A 1 91 ? -8.390 13.457 3.780 1.00 82.44 91 GLY A N 1
ATOM 696 C CA . GLY A 1 91 ? -8.691 14.370 4.881 1.00 82.44 91 GLY A CA 1
ATOM 697 C C . GLY A 1 91 ? -10.187 14.653 5.016 1.00 82.44 91 GLY A C 1
ATOM 698 O O . GLY A 1 91 ? -10.901 14.726 4.017 1.00 82.44 91 GLY A O 1
ATOM 699 N N . GLU A 1 92 ? -10.653 14.895 6.243 1.00 83.62 92 GLU A N 1
ATOM 700 C CA . GLU A 1 92 ? -12.048 15.286 6.508 1.00 83.62 92 GLU A CA 1
ATOM 701 C C . GLU A 1 92 ? -12.430 16.575 5.766 1.00 83.62 92 GLU A C 1
ATOM 703 O O . GLU A 1 92 ? -13.510 16.647 5.188 1.00 83.62 92 GLU A O 1
ATOM 708 N N . ASP A 1 93 ? -11.513 17.542 5.663 1.00 88.62 93 ASP A N 1
ATOM 709 C CA . ASP A 1 93 ? -11.727 18.782 4.904 1.00 88.62 93 ASP A CA 1
ATOM 710 C C . ASP A 1 93 ? -11.944 18.530 3.404 1.00 88.62 93 ASP A C 1
ATOM 712 O O . ASP A 1 93 ? -12.722 19.234 2.756 1.00 88.62 93 ASP A O 1
ATOM 716 N N . GLN A 1 94 ? -11.278 17.514 2.839 1.00 85.50 94 GLN A N 1
ATOM 717 C CA . GLN A 1 94 ? -11.472 17.129 1.440 1.00 85.50 94 GLN A CA 1
ATOM 718 C C . GLN A 1 94 ? -12.879 16.561 1.253 1.00 85.50 94 GLN A C 1
ATOM 720 O O . GLN A 1 94 ? -13.602 17.002 0.364 1.00 85.50 94 GLN A O 1
ATOM 725 N N . LEU A 1 95 ? -13.302 15.644 2.126 1.00 87.38 95 LEU A N 1
ATOM 726 C CA . LEU A 1 95 ? -14.648 15.066 2.081 1.00 87.38 95 LEU A CA 1
ATOM 727 C C . LEU A 1 95 ? -15.731 16.128 2.303 1.00 87.38 95 LEU A C 1
ATOM 729 O O . LEU A 1 95 ? -16.702 16.187 1.550 1.00 87.38 95 LEU A O 1
ATOM 733 N N . PHE A 1 96 ? -15.532 17.025 3.267 1.00 88.94 96 PHE A N 1
ATOM 734 C CA . PHE A 1 96 ? -16.443 18.130 3.545 1.00 88.94 96 PHE A CA 1
ATOM 735 C C . PHE A 1 96 ? -16.593 19.075 2.343 1.00 88.94 96 PHE A C 1
ATOM 737 O O . PHE A 1 96 ? -17.698 19.507 2.012 1.00 88.94 96 PHE A O 1
ATOM 744 N N . TYR A 1 97 ? -15.501 19.356 1.626 1.00 93.62 97 TYR A N 1
ATOM 745 C CA . TYR A 1 97 ? -15.528 20.158 0.401 1.00 93.62 97 TYR A CA 1
ATOM 746 C C . TYR A 1 97 ? -16.369 19.516 -0.717 1.00 93.62 97 TYR A C 1
ATOM 748 O O . TYR A 1 97 ? -17.067 20.230 -1.449 1.00 93.62 97 TYR A O 1
ATOM 756 N N . PHE A 1 98 ? -16.320 18.190 -0.865 1.00 92.56 98 PHE A N 1
ATOM 757 C CA . PHE A 1 98 ? -17.176 17.456 -1.802 1.00 92.56 98 PHE A CA 1
ATOM 758 C C . PHE A 1 98 ? -18.645 17.471 -1.351 1.00 92.56 98 PHE A C 1
ATOM 760 O O . PHE A 1 98 ? -19.524 17.796 -2.152 1.00 92.56 98 PHE A O 1
ATOM 767 N N . GLN A 1 99 ? -18.909 17.256 -0.061 1.00 91.31 99 GLN A N 1
ATOM 768 C CA . GLN A 1 99 ? -20.263 17.311 0.504 1.00 91.31 99 GLN A CA 1
ATOM 769 C C . GLN A 1 99 ? -20.933 18.676 0.314 1.00 91.31 99 GLN A C 1
ATOM 771 O O . GLN A 1 99 ? -22.101 18.744 -0.061 1.00 91.31 99 GLN A O 1
ATOM 776 N N . GLN A 1 100 ? -20.198 19.783 0.474 1.00 95.38 100 GLN A N 1
ATOM 777 C CA . GLN A 1 100 ? -20.718 21.131 0.193 1.00 95.38 100 GLN A CA 1
ATOM 778 C C . GLN A 1 100 ? -21.175 21.327 -1.261 1.00 95.38 100 GLN A C 1
ATOM 780 O O . GLN A 1 100 ? -21.935 22.251 -1.551 1.00 95.38 100 GLN A O 1
ATOM 785 N N . ARG A 1 101 ? -20.717 20.474 -2.180 1.00 94.94 101 ARG A N 1
ATOM 786 C CA . ARG A 1 101 ? -21.115 20.467 -3.595 1.00 94.94 101 ARG A CA 1
ATOM 787 C C . ARG A 1 101 ? -22.219 19.457 -3.898 1.00 94.94 101 ARG A C 1
ATOM 789 O O . ARG A 1 101 ? -22.552 19.280 -5.064 1.00 94.94 101 ARG A O 1
ATOM 796 N N . GLY A 1 102 ? -22.787 18.827 -2.870 1.00 93.50 102 GLY A N 1
ATOM 797 C CA . GLY A 1 102 ? -23.806 17.791 -3.014 1.00 93.50 102 GLY A CA 1
ATOM 798 C C . GLY A 1 102 ? -23.249 16.467 -3.532 1.00 93.50 102 GLY A C 1
ATOM 799 O O . GLY A 1 102 ? -23.987 15.722 -4.166 1.00 93.50 102 GLY A O 1
ATOM 800 N N . ILE A 1 103 ? -21.955 16.204 -3.320 1.00 92.56 103 ILE A N 1
ATOM 801 C CA . ILE A 1 103 ? -21.315 14.937 -3.680 1.00 92.56 103 ILE A CA 1
ATOM 802 C C . ILE A 1 103 ? -21.209 14.092 -2.413 1.00 92.56 103 ILE A C 1
ATOM 804 O O . ILE A 1 103 ? -20.634 14.534 -1.414 1.00 92.56 103 ILE A O 1
ATOM 808 N N . GLU A 1 104 ? -21.776 12.892 -2.460 1.00 89.25 104 GLU A N 1
ATOM 809 C CA . GLU A 1 104 ? -21.783 11.962 -1.336 1.00 89.25 104 GLU A CA 1
ATOM 810 C C . GLU A 1 104 ? -20.369 11.471 -1.003 1.00 89.25 104 GLU A C 1
ATOM 812 O O . GLU A 1 104 ? -19.468 11.464 -1.844 1.00 89.25 104 GLU A O 1
ATOM 817 N N . ALA A 1 105 ? -20.158 11.050 0.246 1.00 81.44 105 ALA A N 1
ATOM 818 C CA . ALA A 1 105 ? -18.828 10.672 0.728 1.00 81.44 105 ALA A CA 1
ATOM 819 C C . ALA A 1 105 ? -18.203 9.523 -0.085 1.00 81.44 105 ALA A C 1
ATOM 821 O O . ALA A 1 105 ? -17.012 9.572 -0.385 1.00 81.44 105 ALA A O 1
ATOM 822 N N . ALA A 1 106 ? -18.996 8.525 -0.485 1.00 80.19 106 ALA A N 1
ATOM 823 C CA . ALA A 1 106 ? -18.524 7.409 -1.305 1.00 80.19 106 ALA A CA 1
ATOM 824 C C . ALA A 1 106 ? -18.032 7.876 -2.689 1.00 80.19 106 ALA A C 1
ATOM 826 O O . ALA A 1 106 ? -16.925 7.528 -3.107 1.00 80.19 106 ALA A O 1
ATOM 827 N N . ASP A 1 107 ? -18.800 8.745 -3.349 1.00 81.94 107 ASP A N 1
ATOM 828 C CA . ASP A 1 107 ? -18.438 9.325 -4.646 1.00 81.94 107 ASP A CA 1
ATOM 829 C C . ASP A 1 107 ? -17.203 10.230 -4.534 1.00 81.94 107 ASP A C 1
ATOM 831 O O . ASP A 1 107 ? -16.330 10.229 -5.404 1.00 81.94 107 ASP A O 1
ATOM 835 N N . ALA A 1 108 ? -17.091 10.979 -3.433 1.00 85.31 108 ALA A N 1
ATOM 836 C CA . ALA A 1 108 ? -15.945 11.831 -3.139 1.00 85.31 108 ALA A CA 1
ATOM 837 C C . ALA A 1 108 ? -14.655 11.017 -2.967 1.00 85.31 108 ALA A C 1
ATOM 839 O O . ALA A 1 108 ? -13.627 11.349 -3.560 1.00 85.31 108 ALA A O 1
ATOM 840 N N . VAL A 1 109 ? -14.712 9.929 -2.192 1.00 81.81 109 VAL A N 1
ATOM 841 C CA . VAL A 1 109 ? -13.591 8.994 -2.024 1.00 81.81 109 VAL A CA 1
ATOM 842 C C . VAL A 1 109 ? -13.180 8.425 -3.382 1.00 81.81 109 VAL A C 1
ATOM 844 O O . VAL A 1 109 ? -11.992 8.428 -3.711 1.00 81.81 109 VAL A O 1
ATOM 847 N N . GLY A 1 110 ? -14.146 8.022 -4.210 1.00 79.75 110 GLY A N 1
ATOM 848 C CA . GLY A 1 110 ? -13.863 7.518 -5.550 1.00 79.75 110 GLY A CA 1
ATOM 849 C C . GLY A 1 110 ? -13.207 8.534 -6.474 1.00 79.75 110 GLY A C 1
ATOM 850 O O . GLY A 1 110 ? -12.229 8.202 -7.147 1.00 79.75 110 GLY A O 1
ATOM 851 N N . ALA A 1 111 ? -13.669 9.783 -6.462 1.00 84.00 111 ALA A N 1
ATOM 852 C CA . ALA A 1 111 ? -13.063 10.861 -7.236 1.00 84.00 111 ALA A CA 1
ATOM 853 C C . ALA A 1 111 ? -11.618 11.154 -6.793 1.00 84.00 111 ALA A C 1
ATOM 855 O O . ALA A 1 111 ? -10.736 11.324 -7.638 1.00 84.00 111 ALA A O 1
ATOM 856 N N . ILE A 1 112 ? -11.356 11.176 -5.481 1.00 83.75 112 ILE A N 1
ATOM 857 C CA . ILE A 1 112 ? -10.022 11.432 -4.917 1.00 83.75 112 ILE A CA 1
ATOM 858 C C . ILE A 1 112 ? -9.050 10.305 -5.283 1.00 83.75 112 ILE A C 1
ATOM 860 O O . ILE A 1 112 ? -7.956 10.577 -5.778 1.00 83.75 112 ILE A O 1
ATOM 864 N N . ILE A 1 113 ? -9.455 9.047 -5.093 1.00 76.31 113 ILE A N 1
ATOM 865 C CA . ILE A 1 113 ? -8.621 7.882 -5.416 1.00 76.31 113 ILE A CA 1
ATOM 866 C C . ILE A 1 113 ? -8.367 7.802 -6.924 1.00 76.31 113 ILE A C 1
ATOM 868 O O . ILE A 1 113 ? -7.231 7.602 -7.348 1.00 76.31 113 ILE A O 1
ATOM 872 N N . SER A 1 114 ? -9.392 8.029 -7.748 1.00 75.25 114 SER A N 1
ATOM 873 C CA . SER A 1 114 ? -9.232 8.037 -9.207 1.00 75.25 114 SER A CA 1
ATOM 874 C C . SER A 1 114 ? -8.265 9.132 -9.659 1.00 75.25 114 SER A C 1
ATOM 876 O O . SER A 1 114 ? -7.417 8.887 -10.513 1.00 75.25 114 SER A O 1
ATOM 878 N N . GLY A 1 115 ? -8.334 10.324 -9.054 1.00 81.75 115 GLY A N 1
ATOM 879 C CA . GLY A 1 115 ? -7.390 11.413 -9.305 1.00 81.75 115 GLY A CA 1
ATOM 880 C C . GLY A 1 115 ? -5.954 11.069 -8.899 1.00 81.75 115 GLY A C 1
ATOM 881 O O . GLY A 1 115 ? -5.027 11.362 -9.652 1.00 81.75 115 GLY A O 1
ATOM 882 N N . PHE A 1 116 ? -5.773 10.401 -7.756 1.00 79.19 116 PHE A N 1
ATOM 883 C CA . PHE A 1 116 ? -4.470 9.904 -7.304 1.00 79.19 116 PHE A CA 1
ATOM 884 C C . PHE A 1 116 ? -3.879 8.884 -8.290 1.00 79.19 116 PHE A C 1
ATOM 886 O O . PHE A 1 116 ? -2.717 8.988 -8.679 1.00 79.19 116 PHE A O 1
ATOM 893 N N . CYS A 1 117 ? -4.692 7.945 -8.774 1.00 71.50 117 CYS A N 1
ATOM 894 C CA . CYS A 1 117 ? -4.250 6.922 -9.718 1.00 71.50 117 CYS A CA 1
ATOM 895 C C . CYS A 1 117 ? -4.180 7.402 -11.182 1.00 71.5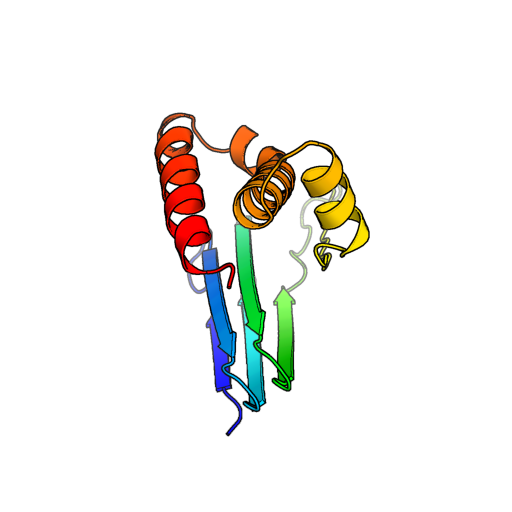0 117 CYS A C 1
ATOM 897 O O . CYS A 1 117 ? -3.602 6.712 -12.021 1.00 71.50 117 CYS A O 1
ATOM 899 N N . ALA A 1 118 ? -4.708 8.584 -11.517 1.00 74.38 118 ALA A N 1
ATOM 900 C CA . ALA A 1 118 ? -4.828 9.066 -12.898 1.00 74.38 118 ALA A CA 1
ATOM 901 C C . ALA A 1 118 ? -3.488 9.216 -13.639 1.00 74.38 118 ALA A C 1
ATOM 903 O O . ALA A 1 118 ? -3.449 9.164 -14.870 1.00 74.38 118 ALA A O 1
ATOM 904 N N . GLN A 1 119 ? -2.378 9.447 -12.931 1.00 64.12 119 GLN A N 1
ATOM 905 C CA . GLN A 1 119 ? -1.048 9.433 -13.553 1.00 64.12 119 GLN A CA 1
ATOM 906 C C . GLN A 1 119 ? -0.628 8.022 -13.957 1.00 64.12 119 GLN A C 1
ATOM 908 O O . GLN A 1 119 ? -0.188 7.837 -15.083 1.00 64.12 119 GLN A O 1
ATOM 913 N N . VAL A 1 120 ? -0.850 7.032 -13.093 1.00 63.50 120 VAL A N 1
ATOM 914 C CA . VAL A 1 120 ? -0.562 5.625 -13.397 1.00 63.50 120 VAL A CA 1
ATOM 915 C C . VAL A 1 120 ? -1.442 5.136 -14.548 1.00 63.50 120 VAL A C 1
ATOM 917 O O . VAL A 1 120 ? -0.950 4.513 -15.481 1.00 63.50 120 VAL A O 1
ATOM 920 N N . PHE A 1 121 ? -2.732 5.478 -14.539 1.00 64.38 121 PHE A N 1
ATOM 921 C CA . PHE A 1 121 ? -3.675 5.039 -15.572 1.00 64.38 121 PHE A CA 1
ATOM 922 C C . PHE A 1 121 ? -3.380 5.611 -16.959 1.00 64.38 121 PHE A C 1
ATOM 924 O O . PHE A 1 121 ? -3.678 4.960 -17.953 1.00 64.38 121 PHE A O 1
ATOM 931 N N . ARG A 1 122 ? -2.778 6.803 -17.043 1.00 66.44 122 ARG A N 1
ATOM 932 C CA . ARG A 1 122 ? -2.366 7.390 -18.328 1.00 66.44 122 ARG A CA 1
ATOM 933 C C . ARG A 1 122 ? -1.204 6.653 -18.986 1.00 66.44 122 ARG A C 1
ATOM 935 O O . ARG A 1 122 ? -1.087 6.713 -20.204 1.00 66.44 122 ARG A O 1
ATOM 942 N N . GLU A 1 123 ? -0.381 5.979 -18.192 1.00 63.00 123 GLU A N 1
ATOM 943 C CA . GLU A 1 123 ? 0.747 5.181 -18.677 1.00 63.00 123 GLU A CA 1
ATOM 944 C C . GLU A 1 123 ? 0.339 3.726 -18.974 1.00 63.00 123 GLU A C 1
ATOM 946 O O . GLU A 1 123 ? 1.092 2.985 -19.607 1.00 63.00 123 GLU A O 1
ATOM 951 N N . LEU A 1 124 ? -0.853 3.296 -18.535 1.00 55.16 124 LEU A N 1
ATOM 952 C CA . LEU A 1 124 ? -1.357 1.957 -18.823 1.00 55.16 124 LEU A CA 1
ATOM 953 C C . LEU A 1 124 ? -1.839 1.852 -20.281 1.00 55.16 124 LEU A C 1
ATOM 955 O O . LEU A 1 124 ? -2.480 2.774 -20.793 1.00 55.16 124 LEU A O 1
ATOM 959 N N . PRO A 1 125 ? -1.591 0.712 -20.953 1.00 58.16 125 PRO A N 1
ATOM 960 C CA . PRO A 1 125 ? -2.141 0.450 -22.276 1.00 58.16 125 PRO A CA 1
ATOM 961 C C . PRO A 1 125 ? -3.666 0.603 -22.263 1.00 58.16 125 PRO A C 1
ATOM 963 O O . PRO A 1 125 ? -4.337 0.109 -21.356 1.00 58.16 125 PRO A O 1
ATOM 966 N N . SER A 1 126 ? -4.225 1.263 -23.280 1.00 60.41 126 SER A N 1
ATOM 967 C CA . SER A 1 126 ? -5.650 1.632 -23.327 1.00 60.41 126 SER A CA 1
ATOM 968 C C . SER A 1 126 ? -6.614 0.446 -23.195 1.00 60.41 126 SER A C 1
ATOM 970 O O . SER A 1 126 ? -7.748 0.627 -22.771 1.00 60.41 126 SER A O 1
ATOM 972 N N . GLU A 1 127 ? -6.155 -0.762 -23.521 1.00 61.56 127 GLU A N 1
ATOM 973 C CA . GLU A 1 127 ? -6.877 -2.029 -23.345 1.00 61.56 127 GLU A CA 1
ATOM 974 C C . GLU A 1 127 ? -7.189 -2.386 -21.878 1.00 61.56 127 GLU A C 1
ATOM 976 O O . GLU A 1 127 ? -8.130 -3.134 -21.639 1.00 61.56 127 GLU A O 1
ATOM 981 N N . PHE A 1 128 ? -6.477 -1.810 -20.900 1.00 55.72 128 PHE A N 1
ATOM 982 C CA . PHE A 1 128 ? -6.720 -2.027 -19.464 1.00 55.72 128 PHE A CA 1
ATOM 983 C C . PHE A 1 128 ? -7.459 -0.867 -18.781 1.00 55.72 128 PHE A C 1
ATOM 985 O O . PHE A 1 128 ? -7.888 -1.000 -17.634 1.00 55.72 128 PHE A O 1
ATOM 992 N N . GLY A 1 129 ? -7.616 0.277 -19.455 1.00 57.03 129 GLY A N 1
ATOM 993 C CA . GLY A 1 129 ? -8.172 1.490 -18.846 1.00 57.03 129 GLY A CA 1
ATOM 994 C C . GLY A 1 129 ? -9.626 1.331 -18.395 1.00 57.03 129 GLY A C 1
ATOM 995 O O . GLY A 1 129 ? -9.985 1.742 -17.290 1.00 57.03 129 GLY A O 1
ATOM 996 N N . ASP A 1 130 ? -10.455 0.688 -19.218 1.00 58.97 130 ASP A N 1
ATOM 997 C CA . ASP A 1 130 ? -11.883 0.513 -18.930 1.00 58.97 130 ASP A CA 1
ATOM 998 C C . ASP A 1 130 ? -12.125 -0.489 -17.790 1.00 58.97 130 ASP A C 1
ATOM 1000 O O . ASP A 1 130 ? -12.960 -0.252 -16.915 1.00 58.97 130 ASP A O 1
ATOM 1004 N N . GLU A 1 131 ? -11.344 -1.572 -17.744 1.00 58.91 131 GLU A N 1
ATOM 1005 C CA . GLU A 1 131 ? -11.452 -2.617 -16.720 1.00 58.91 131 GLU A CA 1
ATOM 1006 C C . GLU A 1 131 ? -10.997 -2.114 -15.341 1.00 58.91 131 GLU A C 1
ATOM 1008 O O . GLU A 1 131 ? -11.640 -2.386 -14.324 1.00 58.91 131 GLU A O 1
ATOM 1013 N N . VAL A 1 132 ? -9.944 -1.292 -15.302 1.00 58.31 132 VAL A N 1
ATOM 1014 C CA . VAL A 1 132 ? -9.455 -0.652 -14.072 1.00 58.31 132 VAL A CA 1
ATOM 1015 C C . VAL A 1 132 ? -10.471 0.352 -13.518 1.00 58.31 132 VAL A C 1
ATOM 1017 O O . VAL A 1 132 ? -10.747 0.337 -12.317 1.00 58.31 132 VAL A O 1
ATOM 1020 N N . ASN A 1 133 ? -11.094 1.170 -14.373 1.00 57.41 133 ASN A N 1
ATOM 1021 C CA . ASN A 1 133 ? -12.138 2.109 -13.948 1.00 57.41 133 ASN A CA 1
ATOM 1022 C C . ASN A 1 133 ? -13.371 1.382 -13.373 1.00 57.41 133 ASN A C 1
ATOM 1024 O O . ASN A 1 133 ? -13.917 1.801 -12.350 1.00 57.41 133 ASN A O 1
ATOM 1028 N N . GLN A 1 134 ? -13.779 0.261 -13.977 1.00 59.00 134 GLN A N 1
ATOM 1029 C CA . GLN A 1 134 ? -14.890 -0.558 -13.478 1.00 59.00 134 GLN A CA 1
ATOM 1030 C C . GLN A 1 134 ? -14.578 -1.230 -12.135 1.00 59.00 134 GLN A C 1
ATOM 1032 O O . GLN A 1 134 ? -15.404 -1.194 -11.220 1.00 59.00 134 GLN A O 1
ATOM 1037 N N . LEU A 1 135 ? -13.384 -1.812 -11.992 1.00 56.91 135 LEU A N 1
ATOM 1038 C CA . LEU A 1 135 ? -12.950 -2.486 -10.764 1.00 56.91 135 LEU A CA 1
ATOM 1039 C C . LEU A 1 135 ? -12.859 -1.534 -9.566 1.00 56.91 135 LEU A C 1
ATOM 1041 O O . LEU A 1 135 ? -13.156 -1.941 -8.441 1.00 56.91 135 LEU A O 1
ATOM 1045 N N . MET A 1 136 ? -12.473 -0.278 -9.799 1.00 58.22 136 MET A N 1
ATOM 1046 C CA . MET A 1 136 ? -12.405 0.742 -8.752 1.00 58.22 136 MET A CA 1
ATOM 1047 C C . MET A 1 136 ? -13.801 1.188 -8.312 1.00 58.22 136 MET A C 1
ATOM 1049 O O . MET A 1 136 ? -14.083 1.185 -7.116 1.00 58.22 136 MET A O 1
ATOM 1053 N N . SER A 1 137 ? -14.702 1.480 -9.259 1.00 54.00 137 SER A N 1
ATOM 1054 C CA . SER A 1 137 ? -16.090 1.866 -8.952 1.00 54.00 137 SER A CA 1
ATOM 1055 C C . SER A 1 137 ? -16.821 0.792 -8.135 1.00 54.00 137 SER A C 1
ATOM 1057 O O . SER A 1 137 ? -17.466 1.108 -7.139 1.00 54.00 137 SER A O 1
ATOM 1059 N N . LEU A 1 138 ? -16.654 -0.487 -8.498 1.00 50.34 138 LEU A N 1
ATOM 1060 C CA . LEU A 1 138 ? -17.28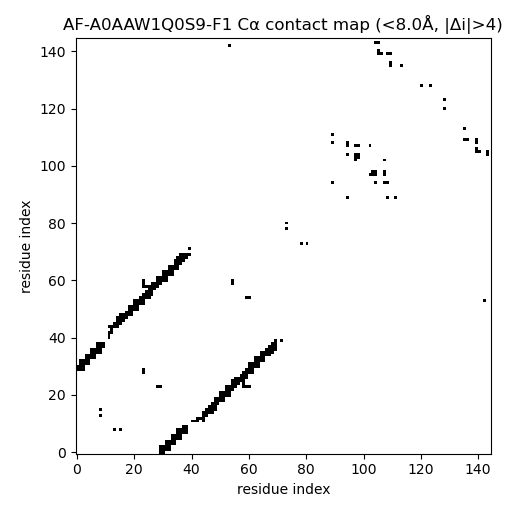6 -1.625 -7.817 1.00 50.34 138 LEU A CA 1
ATOM 1061 C C . LEU 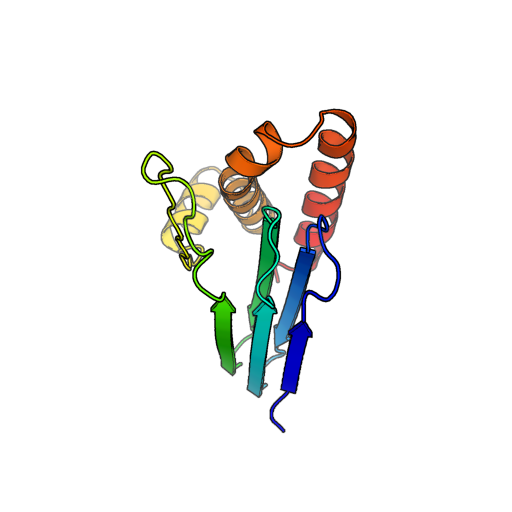A 1 138 ? -16.780 -1.855 -6.386 1.00 50.34 138 LEU A C 1
ATOM 1063 O O . LEU A 1 138 ? -17.518 -2.378 -5.553 1.00 50.34 138 LEU A O 1
ATOM 1067 N N . LYS A 1 139 ? -15.526 -1.502 -6.077 1.00 49.94 139 LYS A N 1
ATOM 1068 C CA . LYS A 1 139 ? -14.972 -1.679 -4.723 1.00 49.94 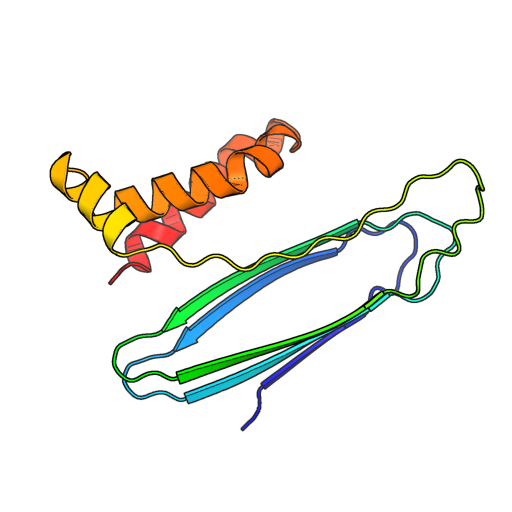139 LYS A CA 1
ATOM 1069 C C . LYS A 1 139 ? -15.335 -0.546 -3.774 1.00 49.94 139 LYS A C 1
ATOM 1071 O O . LYS A 1 139 ? -15.347 -0.756 -2.564 1.00 49.94 139 LYS A O 1
ATOM 1076 N N . LEU A 1 140 ? -15.653 0.630 -4.299 1.00 52.91 140 LEU A N 1
ATOM 1077 C CA . LEU A 1 140 ? -15.951 1.810 -3.492 1.00 52.91 140 LEU A CA 1
ATOM 1078 C C . LEU A 1 140 ? -17.409 1.851 -3.019 1.00 52.91 140 LEU A C 1
ATOM 1080 O O . LEU A 1 140 ? -17.653 2.266 -1.890 1.00 52.91 140 LEU A O 1
ATOM 1084 N N . GLU A 1 141 ? -18.348 1.317 -3.807 1.00 48.28 141 GLU A N 1
ATOM 1085 C CA . GLU A 1 141 ? -19.785 1.259 -3.473 1.00 48.28 141 GLU A CA 1
ATOM 1086 C C . GLU A 1 141 ? -20.138 0.392 -2.242 1.00 48.28 141 GLU A C 1
ATOM 1088 O O . GLU A 1 141 ? -21.265 0.456 -1.759 1.00 48.28 141 GLU A O 1
ATOM 1093 N N . GLY A 1 142 ? -19.201 -0.397 -1.699 1.00 41.31 142 GLY A N 1
ATOM 1094 C CA . GLY A 1 142 ? -19.444 -1.270 -0.537 1.00 41.31 142 GLY A CA 1
ATOM 1095 C C . GLY A 1 142 ? -18.411 -1.194 0.591 1.00 41.31 142 GLY A C 1
ATOM 1096 O O . GLY A 1 142 ? -18.557 -1.909 1.577 1.00 41.31 142 GLY A O 1
ATOM 1097 N N . SER A 1 143 ? -17.372 -0.362 0.453 1.00 44.19 143 SER A N 1
ATOM 1098 C CA . SER A 1 143 ? -16.255 -0.272 1.416 1.00 44.19 143 SER A CA 1
ATOM 1099 C C . SER A 1 143 ? -16.217 1.050 2.187 1.00 44.19 143 SER A C 1
ATOM 1101 O O . SER A 1 143 ? -15.372 1.222 3.064 1.00 44.19 143 SER A O 1
ATOM 1103 N N . VAL A 1 144 ? -17.096 1.995 1.834 1.00 42.81 144 VAL A N 1
ATOM 1104 C CA . VAL A 1 144 ? -17.236 3.297 2.492 1.00 42.81 144 VAL A CA 1
ATOM 1105 C C . VAL A 1 144 ? -18.502 3.253 3.346 1.00 42.81 144 VAL A C 1
ATOM 1107 O O . VAL A 1 144 ? -19.603 3.513 2.863 1.00 42.81 144 VAL A O 1
ATOM 1110 N N . GLY A 1 145 ? -18.325 2.860 4.605 1.00 40.53 145 GLY A N 1
ATOM 1111 C CA . GLY A 1 145 ? -19.343 2.784 5.650 1.00 40.53 145 GLY A CA 1
ATOM 1112 C C . GLY A 1 145 ? -18.681 2.855 7.013 1.00 40.53 145 GLY A C 1
ATOM 1113 O O . GLY A 1 145 ? -17.700 2.104 7.204 1.00 40.53 145 GLY A O 1
#